Protein AF-A0A2G4DJ99-F1 (afdb_monomer_lite)

Sequence (140 aa):
MTDEMVYLRREKQLLVLLGIICLALIGGALYMQEMPGRLSLTICEALVTLSAVGGLVAAGRHVYIQTHPTESCGIDVLQPIVDGLPLASLFPLGFQVGGFCETPYPPVLGLSLAQWALVAFVLTVVLVPAGIIRNRMKAR

Radius of gyration: 21.44 Å; chains: 1; bounding box: 68×26×52 Å

Secondary structure (DSSP, 8-state):
-HHHHHHHHHHHHHHHHHHHHHHHHHHHHHHHHHS-HHHHHHHHHHHHHHHHHHHHHHHHHHHHHHH-GGGTTT--TTHHHHTTSHHHHH-HHHH-----SS--PPPBTTB-HHHHHHHHHHHHHHHHHHHHHHHHHHT-

pLDDT: mean 76.87, std 12.77, range [47.81, 95.62]

Structure (mmCIF, N/CA/C/O backbone):
data_AF-A0A2G4DJ99-F1
#
_entry.id   AF-A0A2G4DJ99-F1
#
loop_
_atom_site.group_PDB
_atom_site.id
_atom_site.type_symbol
_atom_site.label_atom_id
_atom_site.label_alt_id
_atom_site.label_comp_id
_atom_site.label_asym_id
_atom_site.label_entity_id
_atom_site.label_seq_id
_atom_site.pdbx_PDB_ins_code
_atom_site.Cartn_x
_atom_site.Cartn_y
_atom_site.Cartn_z
_atom_site.occupancy
_atom_site.B_iso_or_equiv
_atom_site.auth_seq_id
_atom_site.auth_comp_id
_atom_site.auth_asym_id
_atom_site.auth_atom_id
_atom_site.pdbx_PDB_model_num
ATOM 1 N N . MET A 1 1 ? 39.843 6.976 2.097 1.00 47.81 1 MET A N 1
ATOM 2 C CA . MET A 1 1 ? 39.494 7.727 3.332 1.00 47.81 1 MET A CA 1
ATOM 3 C C . MET A 1 1 ? 38.078 8.317 3.282 1.00 47.81 1 MET A C 1
ATOM 5 O O . MET A 1 1 ? 37.501 8.569 4.329 1.0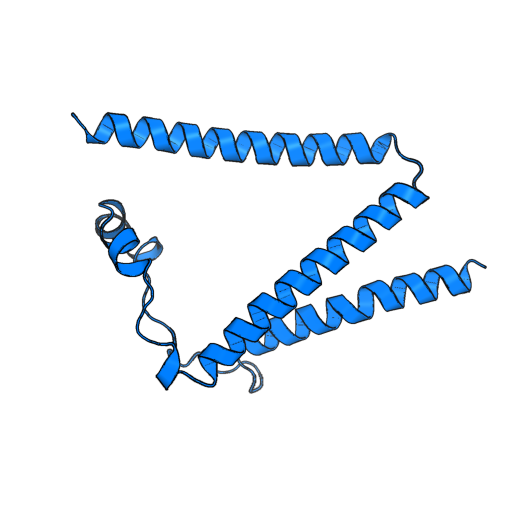0 47.81 1 MET A O 1
ATOM 9 N N . THR A 1 2 ? 37.485 8.506 2.100 1.00 57.06 2 THR A N 1
ATOM 10 C CA . THR A 1 2 ? 36.102 8.981 1.911 1.00 57.06 2 THR A CA 1
ATOM 11 C C . THR A 1 2 ? 35.036 7.898 2.133 1.00 57.06 2 THR A C 1
ATOM 13 O O . THR A 1 2 ? 33.955 8.222 2.616 1.00 57.06 2 THR A O 1
ATOM 16 N N . ASP A 1 3 ? 35.345 6.623 1.868 1.00 53.97 3 ASP A N 1
ATOM 17 C CA . ASP A 1 3 ? 34.385 5.510 1.983 1.00 53.97 3 ASP A CA 1
ATOM 18 C C . ASP A 1 3 ? 33.957 5.181 3.422 1.00 53.97 3 ASP A C 1
ATOM 20 O O . ASP A 1 3 ? 32.768 4.987 3.679 1.00 53.97 3 ASP A O 1
ATOM 24 N N . GLU A 1 4 ? 34.875 5.208 4.395 1.00 57.38 4 GLU A N 1
ATOM 25 C CA . GLU A 1 4 ? 34.536 4.899 5.798 1.00 57.38 4 GLU A CA 1
ATOM 26 C C . GLU A 1 4 ? 33.603 5.950 6.426 1.00 57.38 4 GLU A C 1
ATOM 28 O O . GLU A 1 4 ? 32.707 5.625 7.207 1.00 57.38 4 GLU A O 1
ATOM 33 N N . MET A 1 5 ? 33.748 7.217 6.023 1.00 57.16 5 MET A N 1
ATOM 34 C CA . MET A 1 5 ? 32.908 8.327 6.492 1.00 57.16 5 MET A CA 1
ATOM 35 C C . MET A 1 5 ? 31.474 8.259 5.936 1.00 57.16 5 MET A C 1
ATOM 37 O O . MET A 1 5 ? 30.528 8.696 6.599 1.00 57.16 5 MET A O 1
ATOM 41 N N . VAL A 1 6 ? 31.299 7.711 4.727 1.00 57.38 6 VAL A N 1
ATOM 42 C CA . VAL A 1 6 ? 29.985 7.508 4.092 1.00 57.38 6 VAL A CA 1
ATOM 43 C C . VAL A 1 6 ? 29.267 6.304 4.705 1.00 57.38 6 VAL A C 1
ATOM 45 O O . VAL A 1 6 ? 28.061 6.380 4.958 1.00 57.38 6 VAL A O 1
ATOM 48 N N . TYR A 1 7 ? 30.002 5.233 5.021 1.00 60.22 7 TYR A N 1
ATOM 49 C CA . TYR A 1 7 ? 29.445 4.032 5.647 1.00 60.22 7 TYR A CA 1
ATOM 50 C C . TYR A 1 7 ? 28.909 4.319 7.059 1.00 60.22 7 TYR A C 1
ATOM 52 O O . TYR A 1 7 ? 27.733 4.070 7.340 1.00 60.22 7 TYR A O 1
ATOM 60 N N . LEU A 1 8 ? 29.705 4.994 7.901 1.00 59.75 8 LEU A N 1
ATOM 61 C CA . LEU A 1 8 ? 29.284 5.390 9.252 1.00 59.75 8 LEU A CA 1
ATOM 62 C C . LEU A 1 8 ? 28.068 6.331 9.257 1.00 59.75 8 LEU A C 1
ATOM 64 O O . LEU A 1 8 ? 27.257 6.296 10.183 1.00 59.75 8 LEU A O 1
ATOM 68 N N . ARG A 1 9 ? 27.929 7.206 8.252 1.00 62.88 9 ARG A N 1
ATOM 69 C CA . ARG A 1 9 ? 26.786 8.129 8.135 1.00 62.88 9 ARG A CA 1
ATOM 70 C C . ARG A 1 9 ? 25.491 7.384 7.795 1.00 62.88 9 ARG A C 1
ATOM 72 O O . ARG A 1 9 ? 24.440 7.720 8.342 1.00 62.88 9 ARG A O 1
ATOM 79 N N . ARG A 1 10 ? 25.570 6.355 6.945 1.00 63.16 10 ARG A N 1
ATOM 80 C CA . ARG A 1 10 ? 24.426 5.530 6.529 1.00 63.16 10 ARG A CA 1
ATOM 81 C C . ARG A 1 10 ? 23.949 4.567 7.607 1.00 63.16 10 ARG A C 1
ATOM 83 O O . ARG A 1 10 ? 22.743 4.495 7.815 1.00 63.16 10 ARG A O 1
ATOM 90 N N . GLU A 1 11 ? 24.845 3.904 8.334 1.00 70.69 11 GLU A N 1
ATOM 91 C CA . GLU A 1 11 ? 24.455 3.063 9.479 1.00 70.69 11 GLU A CA 1
ATOM 92 C C . GLU A 1 11 ? 23.761 3.886 10.564 1.00 70.69 11 GLU A C 1
ATOM 94 O O . GLU A 1 11 ? 22.703 3.506 11.062 1.00 70.69 11 GLU A O 1
ATOM 99 N N . LYS A 1 12 ? 24.297 5.076 10.860 1.00 68.31 12 LYS A N 1
ATOM 100 C CA . LYS A 1 12 ? 23.667 6.009 11.799 1.00 68.31 12 LYS A CA 1
ATOM 101 C C . LYS A 1 12 ? 22.284 6.444 11.322 1.00 68.31 12 LYS A C 1
ATOM 103 O O . LYS A 1 12 ? 21.361 6.464 12.126 1.00 68.31 12 LYS A O 1
ATOM 108 N N . GLN A 1 13 ? 22.099 6.738 10.034 1.00 73.50 13 GLN A N 1
ATOM 109 C CA . GLN A 1 13 ? 20.772 7.052 9.490 1.00 73.50 13 GLN A CA 1
ATOM 110 C C . GLN A 1 13 ? 19.805 5.865 9.551 1.00 73.50 13 GLN A C 1
ATOM 112 O O . GLN A 1 13 ? 18.633 6.066 9.860 1.00 73.50 13 GLN A O 1
ATOM 117 N N . LEU A 1 14 ? 20.274 4.643 9.288 1.00 78.50 14 LEU A N 1
ATOM 118 C CA . LEU A 1 14 ? 19.439 3.444 9.345 1.00 78.50 14 LEU A CA 1
ATOM 119 C C . LEU A 1 14 ? 18.972 3.165 10.778 1.00 78.50 14 LEU A C 1
ATOM 121 O O . LEU A 1 14 ? 17.793 2.913 11.004 1.00 78.50 14 LEU A O 1
ATOM 125 N N . LEU A 1 15 ? 19.881 3.286 11.748 1.00 78.69 15 LEU A N 1
ATOM 126 C CA . LEU A 1 15 ? 19.575 3.148 13.171 1.00 78.69 15 LEU A CA 1
ATOM 127 C C . LEU A 1 15 ? 18.652 4.264 13.669 1.00 78.69 15 LEU A C 1
ATOM 129 O O . LEU A 1 15 ? 17.772 4.003 14.483 1.00 78.69 15 LEU A O 1
ATOM 133 N N . VAL A 1 16 ? 18.801 5.489 13.157 1.00 84.25 16 VAL A N 1
ATOM 134 C CA . VAL A 1 16 ? 17.895 6.604 13.471 1.00 84.25 16 VAL A CA 1
ATOM 135 C C . VAL A 1 16 ? 16.498 6.347 12.908 1.00 84.25 16 VAL A C 1
ATOM 137 O O . VAL A 1 16 ? 15.527 6.513 13.637 1.00 84.25 16 VAL A O 1
ATOM 140 N N . LEU A 1 17 ? 16.372 5.888 11.660 1.00 84.19 17 LEU A N 1
ATOM 141 C CA . LEU A 1 17 ? 15.074 5.519 11.084 1.00 84.19 17 LEU A CA 1
ATOM 142 C C . LEU A 1 17 ? 14.431 4.361 11.851 1.00 84.19 17 LEU A C 1
ATOM 144 O O . LEU A 1 17 ? 13.252 4.434 12.183 1.00 84.19 17 LEU A O 1
ATOM 148 N N . LEU A 1 18 ? 15.208 3.331 12.189 1.00 86.31 18 LEU A N 1
ATOM 149 C CA . LEU A 1 18 ? 14.733 2.197 12.977 1.00 86.31 18 LEU A CA 1
ATOM 150 C C . LEU A 1 18 ? 14.299 2.638 14.383 1.00 86.31 18 LEU A C 1
ATOM 152 O O . LEU A 1 18 ? 13.239 2.236 14.850 1.00 86.31 18 LEU A O 1
ATOM 156 N N . GLY A 1 19 ? 15.055 3.534 15.022 1.00 86.25 19 GLY A N 1
ATOM 157 C CA . GLY A 1 19 ? 14.696 4.148 16.298 1.00 86.25 19 GLY A CA 1
ATOM 158 C C . GLY A 1 19 ? 13.411 4.975 16.222 1.00 86.25 19 GLY A C 1
ATOM 159 O O . GLY A 1 19 ? 12.556 4.841 17.092 1.00 86.25 19 GLY A O 1
ATOM 160 N N . ILE A 1 20 ? 13.227 5.772 15.164 1.00 89.19 20 ILE A N 1
ATOM 161 C CA . ILE A 1 20 ? 11.999 6.551 14.929 1.00 89.19 20 ILE A CA 1
ATOM 162 C C . ILE A 1 20 ? 10.802 5.622 14.705 1.00 89.19 20 ILE A C 1
ATOM 164 O O . ILE A 1 20 ? 9.743 5.858 15.279 1.00 89.19 20 ILE A O 1
ATOM 168 N N . ILE A 1 21 ? 10.966 4.550 13.924 1.00 90.25 21 ILE A N 1
ATOM 169 C CA . ILE A 1 21 ? 9.917 3.547 13.697 1.00 90.25 21 ILE A CA 1
ATOM 170 C C . ILE A 1 21 ? 9.548 2.867 15.019 1.00 90.25 21 ILE A C 1
ATOM 172 O O . ILE A 1 21 ? 8.370 2.800 15.358 1.00 90.25 21 ILE A O 1
ATOM 176 N N . CYS A 1 22 ? 10.533 2.424 15.803 1.00 89.81 22 CYS A N 1
ATOM 177 C CA . CYS A 1 22 ? 10.293 1.819 17.112 1.00 89.81 22 CYS A CA 1
ATOM 178 C C . CYS A 1 22 ? 9.589 2.788 18.072 1.00 89.81 22 CYS A C 1
ATOM 180 O O . CYS A 1 22 ? 8.617 2.402 18.714 1.00 89.81 22 CYS A O 1
ATOM 182 N N . LEU A 1 23 ? 10.020 4.051 18.143 1.00 85.94 23 LEU A N 1
ATOM 183 C CA . LEU A 1 23 ? 9.383 5.071 18.982 1.00 85.94 23 LEU A CA 1
ATOM 184 C C . LEU A 1 23 ? 7.959 5.398 18.520 1.00 85.94 23 LEU A C 1
ATOM 186 O O . LEU A 1 23 ? 7.085 5.576 19.362 1.00 85.94 23 LEU A O 1
ATOM 190 N N . ALA A 1 24 ? 7.700 5.431 17.212 1.00 85.00 24 ALA A N 1
ATOM 191 C CA . ALA A 1 24 ? 6.361 5.635 16.668 1.00 85.00 24 ALA A CA 1
ATOM 192 C C . ALA A 1 24 ? 5.432 4.446 16.966 1.00 85.00 24 ALA A C 1
ATOM 194 O O . ALA A 1 24 ? 4.276 4.653 17.326 1.00 85.00 24 ALA A O 1
ATOM 195 N N . LEU A 1 25 ? 5.933 3.209 16.871 1.00 84.12 25 LEU A N 1
ATOM 196 C CA . LEU A 1 25 ? 5.169 2.000 17.196 1.00 84.12 25 LEU A CA 1
ATOM 197 C C . LEU A 1 25 ? 4.874 1.898 18.697 1.00 84.12 25 LEU A C 1
ATOM 199 O O . LEU A 1 25 ? 3.732 1.663 19.081 1.00 84.12 25 LEU A O 1
ATOM 203 N N . ILE A 1 26 ? 5.885 2.112 19.544 1.00 85.56 26 ILE A N 1
ATOM 204 C CA . ILE A 1 26 ? 5.742 2.067 21.005 1.00 85.56 26 ILE A CA 1
ATOM 205 C C . ILE A 1 26 ? 4.868 3.230 21.485 1.00 85.56 26 ILE A C 1
ATOM 207 O O . ILE A 1 26 ? 3.956 3.024 22.279 1.00 85.56 26 ILE A O 1
ATOM 211 N N . GLY A 1 27 ? 5.092 4.436 20.958 1.00 82.06 27 GLY A N 1
ATOM 212 C CA . GLY A 1 27 ? 4.271 5.609 21.242 1.00 82.06 27 GLY A CA 1
ATOM 213 C C . GLY A 1 27 ? 2.822 5.420 20.798 1.00 82.06 27 GLY A C 1
ATOM 214 O O . GLY A 1 27 ? 1.918 5.732 21.561 1.00 82.06 27 GLY A O 1
ATOM 215 N N . GLY A 1 28 ? 2.585 4.845 19.616 1.00 78.31 28 GLY A N 1
ATOM 216 C CA . GLY A 1 28 ? 1.242 4.515 19.136 1.00 78.31 28 GLY A CA 1
ATOM 217 C C . GLY A 1 28 ? 0.540 3.452 19.986 1.00 78.31 28 GLY A C 1
ATOM 218 O O . GLY A 1 28 ? -0.650 3.587 20.263 1.00 78.31 28 GLY A O 1
ATOM 219 N N . ALA A 1 29 ? 1.270 2.429 20.441 1.00 77.69 29 ALA A N 1
ATOM 220 C CA . ALA A 1 29 ? 0.736 1.384 21.312 1.00 77.69 29 ALA A CA 1
ATOM 221 C C . ALA A 1 29 ? 0.364 1.920 22.700 1.00 77.69 29 ALA A C 1
ATOM 223 O O . ALA A 1 29 ? -0.726 1.620 23.180 1.00 77.69 29 ALA A O 1
ATOM 224 N N . LEU A 1 30 ? 1.231 2.743 23.305 1.00 76.50 30 LEU A N 1
ATOM 225 C CA . LEU A 1 30 ? 0.952 3.409 24.578 1.00 76.50 30 LEU A CA 1
ATOM 226 C C . LEU A 1 30 ? -0.244 4.350 24.422 1.00 76.50 30 LEU A C 1
ATOM 228 O O . LEU A 1 30 ? -1.248 4.159 25.085 1.00 76.50 30 LEU A O 1
ATOM 232 N N . TYR A 1 31 ? -0.230 5.242 23.429 1.00 70.44 31 TYR A N 1
ATOM 233 C CA . TYR A 1 31 ? -1.310 6.210 23.202 1.00 70.44 31 TYR A CA 1
ATOM 234 C C . TYR A 1 31 ? -2.691 5.566 22.970 1.00 70.44 31 TYR A C 1
ATOM 236 O O . TYR A 1 31 ? -3.726 6.164 23.275 1.00 70.44 31 TYR A O 1
ATOM 244 N N . MET A 1 32 ? -2.735 4.335 22.444 1.00 65.19 32 MET A N 1
ATOM 245 C CA . MET A 1 32 ? -3.974 3.558 22.333 1.00 65.19 32 MET A CA 1
ATOM 246 C C . MET A 1 32 ? -4.516 3.045 23.672 1.00 65.19 32 MET A C 1
ATOM 248 O O . MET A 1 32 ? -5.714 2.770 23.741 1.00 65.19 32 MET A O 1
ATOM 252 N N . GLN A 1 33 ? -3.683 2.905 24.706 1.00 68.12 33 GLN A N 1
ATOM 253 C CA . GLN A 1 33 ? -4.079 2.428 26.033 1.00 68.12 33 GLN A CA 1
ATOM 254 C C . GLN A 1 33 ? -4.787 3.512 26.857 1.00 68.12 33 GLN A C 1
ATOM 256 O O . GLN A 1 33 ? -5.710 3.186 27.602 1.00 68.12 33 GLN A O 1
ATOM 261 N N . GLU A 1 34 ? -4.427 4.790 26.700 1.00 68.88 34 GLU A N 1
ATOM 262 C CA . GLU A 1 34 ? -5.056 5.878 27.466 1.00 68.88 34 GLU A CA 1
ATOM 263 C C . GLU A 1 34 ? -6.351 6.427 26.841 1.00 68.88 34 GLU A C 1
ATOM 265 O O . GLU A 1 34 ? -7.151 7.071 27.526 1.00 68.88 34 GLU A O 1
ATOM 270 N N . MET A 1 35 ? -6.592 6.193 25.549 1.00 62.41 35 MET A N 1
ATOM 271 C CA . MET A 1 35 ? -7.753 6.751 24.851 1.00 62.41 35 MET A CA 1
ATOM 272 C C . MET A 1 35 ? -9.029 5.914 25.053 1.00 62.41 35 MET A C 1
ATOM 274 O O . MET A 1 35 ? -8.986 4.683 25.053 1.00 62.41 35 MET A O 1
ATOM 278 N N . PRO A 1 36 ? -10.219 6.546 25.132 1.00 71.44 36 PRO A N 1
ATOM 279 C CA . PRO A 1 36 ? -11.479 5.817 25.198 1.00 71.44 36 PRO A CA 1
ATOM 280 C C . PRO A 1 36 ? -11.642 4.954 23.941 1.00 71.44 36 PRO A C 1
ATOM 282 O O . PRO A 1 36 ? -11.547 5.456 22.818 1.00 71.44 36 PRO A O 1
ATOM 285 N N . GLY A 1 37 ? -11.928 3.658 24.117 1.00 68.75 37 GLY A N 1
ATOM 286 C CA . GLY A 1 37 ? -11.870 2.653 23.043 1.00 68.75 37 GLY A CA 1
ATOM 287 C C . GLY A 1 37 ? -12.654 2.994 21.766 1.00 68.75 37 GLY A C 1
ATOM 288 O O . GLY A 1 37 ? -12.281 2.558 20.684 1.00 68.75 37 GLY A O 1
ATOM 289 N N . ARG A 1 38 ? -13.692 3.841 21.841 1.00 71.00 38 ARG A N 1
ATOM 290 C CA . ARG A 1 38 ? -14.442 4.313 20.659 1.00 71.00 38 ARG A CA 1
ATOM 291 C C . ARG A 1 38 ? -13.659 5.298 19.778 1.00 71.00 38 ARG A C 1
ATOM 293 O O . ARG A 1 38 ? -13.832 5.280 18.558 1.00 71.00 38 ARG A O 1
ATOM 300 N N . LEU A 1 39 ? -12.823 6.153 20.370 1.00 75.75 39 LEU A N 1
ATOM 301 C CA . LEU A 1 39 ? -12.008 7.119 19.626 1.00 75.75 39 LEU A CA 1
ATOM 302 C C . LEU A 1 39 ? -10.819 6.420 18.961 1.00 75.75 39 LEU A C 1
ATOM 304 O O . LEU A 1 39 ? -10.602 6.615 17.769 1.00 75.75 39 LEU A O 1
ATOM 308 N N . SER A 1 40 ? -10.129 5.549 19.706 1.00 76.75 40 SER A N 1
ATOM 309 C CA . SER A 1 40 ? -9.011 4.743 19.196 1.00 76.75 40 SER A CA 1
ATOM 310 C C . SER A 1 40 ? -9.420 3.932 17.960 1.00 76.75 40 SER A C 1
ATOM 312 O O . SER A 1 40 ? -8.792 4.038 16.908 1.00 76.75 40 SER A O 1
ATOM 314 N N . LEU A 1 41 ? -10.568 3.245 18.026 1.00 79.50 41 LEU A N 1
ATOM 315 C CA . LEU A 1 41 ? -11.118 2.513 16.881 1.00 79.50 41 LEU A CA 1
ATOM 316 C C . LEU A 1 41 ? -11.403 3.426 15.682 1.00 79.50 41 LEU A C 1
ATOM 318 O O . LEU A 1 41 ? -11.021 3.094 14.568 1.00 79.50 41 LEU A O 1
ATOM 322 N N . THR A 1 42 ? -12.002 4.601 15.895 1.00 81.31 42 THR A N 1
ATOM 323 C CA . THR A 1 42 ? -12.321 5.528 14.793 1.00 81.31 42 THR A CA 1
ATOM 324 C C . THR A 1 42 ? -11.055 6.059 14.101 1.00 81.31 42 THR A C 1
ATOM 326 O O . THR A 1 42 ? -11.045 6.238 12.885 1.00 81.31 42 THR A O 1
ATOM 329 N N . ILE A 1 43 ? -9.971 6.278 14.853 1.00 84.56 43 ILE A N 1
ATOM 330 C CA . ILE A 1 43 ? -8.679 6.706 14.296 1.00 84.56 43 ILE A CA 1
ATOM 331 C C . ILE A 1 43 ? -8.045 5.576 13.476 1.00 84.56 43 ILE A C 1
ATOM 333 O O . ILE A 1 43 ? -7.607 5.824 12.355 1.00 84.56 43 ILE A O 1
ATOM 337 N N . CYS A 1 44 ? -8.043 4.338 13.981 1.00 84.12 44 CYS A N 1
ATOM 338 C CA . CYS A 1 44 ? -7.565 3.173 13.228 1.00 84.12 44 CYS A CA 1
ATOM 339 C C . CYS A 1 44 ? -8.336 2.982 11.920 1.00 84.12 44 CYS A C 1
ATOM 341 O O . CYS A 1 44 ? -7.734 2.772 10.869 1.00 84.12 44 CYS A O 1
ATOM 343 N N . GLU A 1 45 ? -9.666 3.081 11.987 1.00 86.06 45 GLU A N 1
ATOM 344 C CA . GLU A 1 45 ? -10.563 2.990 10.834 1.00 86.06 45 GLU A CA 1
ATOM 345 C C . GLU A 1 45 ? -10.197 4.040 9.769 1.00 86.06 45 GLU A C 1
ATOM 347 O O . GLU A 1 45 ? -10.037 3.713 8.588 1.00 86.06 45 GLU A O 1
ATOM 352 N N . ALA A 1 46 ? -9.999 5.294 10.184 1.00 87.06 46 ALA A N 1
ATOM 353 C CA . ALA A 1 46 ? -9.581 6.375 9.295 1.00 87.06 46 ALA A CA 1
ATOM 354 C C . ALA A 1 46 ? -8.180 6.139 8.703 1.00 87.06 46 ALA A C 1
ATOM 356 O O . ALA A 1 46 ? -7.964 6.345 7.512 1.00 87.06 46 ALA A O 1
ATOM 357 N N . LEU A 1 47 ? -7.224 5.665 9.504 1.00 89.44 47 LEU A N 1
ATOM 358 C CA . LEU A 1 47 ? -5.851 5.446 9.050 1.00 89.44 47 LEU A CA 1
ATOM 359 C C . LEU A 1 47 ? -5.763 4.311 8.019 1.00 89.44 47 LEU A C 1
ATOM 361 O O . LEU A 1 47 ? -5.094 4.454 6.995 1.00 89.44 47 LEU A O 1
ATOM 365 N N . VAL A 1 48 ? -6.478 3.207 8.260 1.00 90.75 48 VAL A N 1
ATOM 366 C CA . VAL A 1 48 ? -6.556 2.066 7.335 1.00 90.75 48 VAL A CA 1
ATOM 367 C C . VAL A 1 48 ? -7.205 2.483 6.021 1.00 90.75 48 VAL A C 1
ATOM 369 O O . VAL A 1 48 ? -6.691 2.158 4.954 1.00 90.75 48 VAL A O 1
ATOM 372 N N . THR A 1 49 ? -8.309 3.227 6.077 1.00 89.75 49 THR A N 1
ATOM 373 C CA . THR A 1 49 ? -8.998 3.687 4.863 1.00 89.75 49 THR A CA 1
ATOM 374 C C . THR A 1 49 ? -8.148 4.672 4.061 1.00 89.75 49 THR A C 1
ATOM 376 O O . THR A 1 49 ? -8.028 4.509 2.849 1.00 89.75 49 THR A O 1
ATOM 379 N N . LEU A 1 50 ? -7.474 5.625 4.714 1.00 93.00 50 LEU A N 1
ATOM 380 C CA . LEU A 1 50 ? -6.539 6.544 4.054 1.00 93.00 50 LEU A CA 1
ATOM 381 C C . LEU A 1 50 ? -5.345 5.811 3.424 1.00 93.00 50 LEU A C 1
ATOM 383 O O . LEU A 1 50 ? -4.993 6.078 2.274 1.00 93.00 50 LEU A O 1
ATOM 387 N N . SER A 1 51 ? -4.753 4.853 4.142 1.00 92.88 51 SER A N 1
ATOM 388 C CA . SER A 1 51 ? -3.675 4.003 3.624 1.00 92.88 51 SER A CA 1
ATOM 389 C C . SER A 1 51 ? -4.128 3.197 2.402 1.00 92.88 51 SER A C 1
ATOM 391 O O . SER A 1 51 ? -3.421 3.162 1.393 1.00 92.88 51 SER A O 1
ATOM 393 N N . ALA A 1 52 ? -5.326 2.610 2.454 1.00 93.00 52 ALA A N 1
ATOM 394 C CA . ALA A 1 52 ? -5.885 1.836 1.353 1.00 93.00 52 ALA A CA 1
ATOM 395 C C . ALA A 1 52 ? -6.161 2.699 0.110 1.00 93.00 52 ALA A C 1
ATOM 397 O O . ALA A 1 52 ? -5.917 2.246 -1.006 1.00 93.00 52 ALA A O 1
ATOM 398 N N . VAL A 1 53 ? -6.596 3.953 0.285 1.00 94.81 53 VAL A N 1
ATOM 399 C CA . VAL A 1 53 ? -6.732 4.918 -0.821 1.00 94.81 53 VAL A CA 1
ATOM 400 C C . VAL A 1 53 ? -5.369 5.220 -1.451 1.00 94.81 53 VAL A C 1
ATOM 402 O O . VAL A 1 53 ? -5.250 5.210 -2.675 1.00 94.81 53 VAL A O 1
ATOM 405 N N . GLY A 1 54 ? -4.324 5.418 -0.641 1.00 93.31 54 GLY A N 1
ATOM 406 C CA . GLY A 1 54 ? -2.957 5.572 -1.147 1.00 93.31 54 GLY A CA 1
ATOM 407 C C . GLY A 1 54 ? -2.489 4.354 -1.955 1.00 93.31 54 GLY A C 1
ATOM 408 O O . GLY A 1 54 ? -1.970 4.503 -3.062 1.00 93.31 54 GLY A O 1
ATOM 409 N N . GLY A 1 55 ? -2.744 3.146 -1.443 1.00 91.38 55 GLY A N 1
ATOM 410 C CA . GLY A 1 55 ? -2.455 1.888 -2.136 1.00 91.38 55 GLY A CA 1
ATOM 411 C C . GLY A 1 55 ? -3.233 1.719 -3.444 1.00 91.38 55 GLY A C 1
ATOM 412 O O . GLY A 1 55 ? -2.664 1.275 -4.438 1.00 91.38 55 GLY A O 1
ATOM 413 N N . LEU A 1 56 ? -4.497 2.151 -3.488 1.00 95.00 56 LEU A N 1
ATOM 414 C CA . LEU A 1 56 ? -5.325 2.142 -4.696 1.00 95.00 56 LEU A CA 1
ATOM 415 C C . LEU A 1 56 ? -4.735 3.033 -5.797 1.00 95.00 56 LEU A C 1
ATOM 417 O O . LEU A 1 56 ? -4.647 2.608 -6.947 1.00 95.00 56 LEU A O 1
ATOM 421 N N . VAL A 1 57 ? -4.302 4.248 -5.446 1.00 94.19 57 VAL A N 1
ATOM 422 C CA . VAL A 1 57 ? -3.670 5.179 -6.395 1.00 94.19 57 VAL A CA 1
ATOM 423 C C . VAL A 1 57 ? -2.347 4.607 -6.912 1.00 94.19 57 VAL A C 1
ATOM 425 O O . VAL A 1 57 ? -2.115 4.596 -8.122 1.00 94.19 57 VAL A O 1
ATOM 428 N N . ALA A 1 58 ? -1.504 4.083 -6.016 1.00 89.81 58 ALA A N 1
ATOM 429 C CA . ALA A 1 58 ? -0.225 3.478 -6.380 1.00 89.81 58 ALA A CA 1
ATOM 430 C C . ALA A 1 58 ? -0.404 2.253 -7.296 1.00 89.81 58 ALA A C 1
ATOM 432 O O . ALA A 1 58 ? 0.214 2.180 -8.358 1.00 89.81 58 ALA A O 1
ATOM 433 N N . ALA A 1 59 ? -1.297 1.327 -6.934 1.00 91.06 59 ALA A N 1
ATOM 434 C CA . ALA A 1 59 ? -1.605 0.146 -7.737 1.00 91.06 59 ALA A CA 1
ATOM 435 C C . ALA A 1 59 ? -2.253 0.516 -9.080 1.00 91.06 59 ALA A C 1
ATOM 437 O O . ALA A 1 59 ? -1.914 -0.073 -10.104 1.00 91.06 59 ALA A O 1
ATOM 438 N N . GLY A 1 60 ? -3.131 1.524 -9.107 1.00 91.00 60 GLY A N 1
ATOM 439 C CA . GLY A 1 60 ? -3.746 2.025 -10.337 1.00 91.00 60 GLY A CA 1
ATOM 440 C C . GLY A 1 60 ? -2.708 2.578 -11.309 1.00 91.00 60 GLY A C 1
ATOM 441 O O . GLY A 1 60 ? -2.709 2.221 -12.487 1.00 91.00 60 GLY A O 1
ATOM 442 N N . ARG A 1 61 ? -1.755 3.375 -10.806 1.00 86.25 61 ARG A N 1
ATOM 443 C CA . ARG A 1 61 ? -0.621 3.848 -11.609 1.00 86.25 61 ARG A CA 1
ATOM 444 C C . ARG A 1 61 ? 0.243 2.686 -12.105 1.00 86.25 61 ARG A C 1
ATOM 446 O O . ARG A 1 61 ? 0.660 2.702 -13.259 1.00 86.25 61 ARG A O 1
ATOM 453 N N . HIS A 1 62 ? 0.469 1.677 -11.268 1.00 84.69 62 HIS A N 1
ATOM 454 C CA . HIS A 1 62 ? 1.253 0.496 -11.625 1.00 84.69 62 HIS A CA 1
ATOM 455 C C . HIS A 1 62 ? 0.594 -0.327 -12.747 1.00 84.69 62 HIS A C 1
ATOM 457 O O . HIS A 1 62 ? 1.263 -0.720 -13.699 1.00 84.69 62 HIS A O 1
ATOM 463 N N . VAL A 1 63 ? -0.726 -0.537 -12.683 1.00 88.12 63 VAL A N 1
ATOM 464 C CA . VAL A 1 63 ? -1.493 -1.199 -13.754 1.00 88.12 63 VAL A CA 1
ATOM 465 C C . VAL A 1 63 ? -1.487 -0.356 -15.031 1.00 88.12 63 VAL A C 1
ATOM 467 O O . VAL A 1 63 ? -1.269 -0.903 -16.107 1.00 88.12 63 VAL A O 1
ATOM 470 N N . TYR A 1 64 ? -1.655 0.967 -14.921 1.00 86.31 64 TYR A N 1
ATOM 471 C CA . TYR A 1 64 ? -1.628 1.873 -16.073 1.00 86.31 64 TYR A CA 1
ATOM 472 C C . TYR A 1 64 ? -0.321 1.761 -16.870 1.00 86.31 64 TYR A C 1
ATOM 474 O O . TYR A 1 64 ? -0.370 1.660 -18.097 1.00 86.31 64 TYR A O 1
ATOM 482 N N . ILE A 1 65 ? 0.822 1.722 -16.174 1.00 80.94 65 ILE A N 1
ATOM 483 C CA . ILE A 1 65 ? 2.150 1.576 -16.789 1.00 80.94 65 ILE A CA 1
ATOM 484 C C . ILE A 1 65 ? 2.291 0.208 -17.473 1.00 80.94 65 ILE A C 1
ATOM 486 O O . ILE A 1 65 ? 2.786 0.150 -18.592 1.00 80.94 65 ILE A O 1
ATOM 49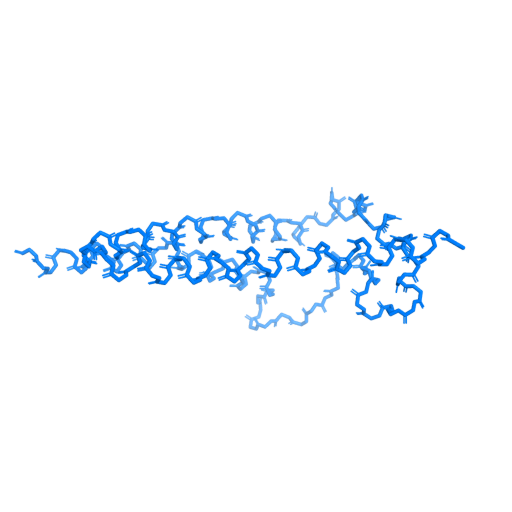0 N N . GLN A 1 66 ? 1.785 -0.874 -16.866 1.00 78.94 66 GLN A N 1
ATOM 491 C CA . GLN A 1 66 ? 1.800 -2.208 -17.490 1.00 78.94 66 GLN A CA 1
ATOM 492 C C . GLN A 1 66 ? 0.949 -2.287 -18.763 1.00 78.94 66 GLN A C 1
ATOM 494 O O . GLN A 1 66 ? 1.274 -3.037 -19.675 1.00 78.94 66 GLN A O 1
ATOM 499 N N . THR A 1 67 ? -0.151 -1.532 -18.831 1.00 79.00 67 THR A N 1
ATOM 500 C CA . THR A 1 67 ? -1.032 -1.515 -20.011 1.00 79.00 67 THR A CA 1
ATOM 501 C C . THR A 1 67 ? -0.581 -0.548 -21.108 1.00 79.00 67 THR A C 1
ATOM 503 O O . THR A 1 67 ? -1.011 -0.701 -22.247 1.00 79.00 67 THR A O 1
ATOM 506 N N . HIS A 1 68 ? 0.277 0.428 -20.784 1.00 81.00 68 HIS A N 1
ATOM 507 C CA . HIS A 1 68 ? 0.802 1.434 -21.720 1.00 81.00 68 HIS A CA 1
ATOM 508 C C . HIS A 1 68 ? 2.341 1.509 -21.651 1.00 81.00 68 HIS A C 1
ATOM 510 O O . HIS A 1 68 ? 2.896 2.538 -21.245 1.00 81.00 68 HIS A O 1
ATOM 516 N N . PRO A 1 69 ? 3.053 0.432 -22.035 1.00 72.81 69 PRO A N 1
ATOM 517 C CA . PRO A 1 69 ? 4.508 0.356 -21.898 1.00 72.81 69 PRO A CA 1
ATOM 518 C C . PRO A 1 69 ? 5.252 1.362 -22.790 1.00 72.81 69 PRO A C 1
ATOM 520 O O . PRO A 1 69 ? 6.311 1.851 -22.401 1.00 72.81 69 PRO A O 1
ATOM 523 N N . THR A 1 70 ? 4.680 1.742 -23.939 1.00 64.06 70 THR A N 1
ATOM 524 C CA . THR A 1 70 ? 5.316 2.616 -24.943 1.00 64.06 70 THR A CA 1
ATOM 525 C C . THR A 1 70 ? 5.578 4.048 -24.469 1.00 64.06 70 THR A C 1
ATOM 527 O O . THR A 1 70 ? 6.437 4.715 -25.034 1.00 64.06 70 THR A O 1
ATOM 530 N N . GLU A 1 71 ? 4.887 4.512 -23.421 1.00 61.69 71 GLU A N 1
ATOM 531 C CA . GLU A 1 71 ? 4.969 5.899 -22.925 1.00 61.69 71 GLU A CA 1
ATOM 532 C C . GLU A 1 71 ? 5.720 6.037 -21.588 1.00 61.69 71 GLU A C 1
ATOM 534 O O . GLU A 1 71 ? 5.988 7.146 -21.131 1.00 61.69 71 GLU A O 1
ATOM 539 N N . SER A 1 72 ? 5.995 4.934 -20.884 1.00 60.03 72 SER A N 1
ATOM 540 C CA . SER A 1 72 ? 6.544 4.972 -19.513 1.00 60.03 72 SER A CA 1
ATOM 541 C C . SER A 1 72 ? 7.732 4.045 -19.274 1.00 60.03 72 SER A C 1
ATOM 543 O O . SER A 1 72 ? 8.454 4.247 -18.300 1.00 60.03 72 SER A O 1
ATOM 545 N N . CYS A 1 73 ? 7.987 3.075 -20.154 1.00 67.44 73 CYS A N 1
ATOM 546 C CA . CYS A 1 73 ? 9.191 2.260 -20.077 1.00 67.44 73 CYS A CA 1
ATOM 547 C C . CYS A 1 73 ? 10.364 3.018 -20.715 1.00 67.44 73 CYS A C 1
ATOM 549 O O . CYS A 1 73 ? 10.473 3.078 -21.937 1.00 67.44 73 CYS A O 1
ATOM 551 N N . GLY A 1 74 ? 11.247 3.603 -19.899 1.00 57.47 74 GLY A N 1
ATOM 552 C CA . GLY A 1 74 ? 12.504 4.162 -20.416 1.00 57.47 74 GLY A CA 1
ATOM 553 C C . GLY A 1 74 ? 13.146 5.297 -19.624 1.00 57.47 74 GLY A C 1
ATOM 554 O O . GLY A 1 74 ? 14.261 5.687 -19.957 1.00 57.47 74 GLY A O 1
ATOM 555 N N . ILE A 1 75 ? 12.489 5.846 -18.597 1.00 57.66 75 ILE A N 1
ATOM 556 C CA . ILE A 1 75 ? 13.046 6.944 -17.788 1.00 57.66 75 ILE A CA 1
ATOM 557 C C . ILE A 1 75 ? 12.811 6.647 -16.301 1.00 57.66 75 ILE A C 1
ATOM 559 O O . ILE A 1 75 ? 12.107 7.365 -15.594 1.00 57.66 75 ILE A O 1
ATOM 563 N N . ASP A 1 76 ? 13.426 5.580 -15.794 1.00 65.81 76 ASP A N 1
ATOM 564 C CA . ASP A 1 76 ? 13.660 5.479 -14.355 1.00 65.81 76 ASP A CA 1
ATOM 565 C C . ASP A 1 76 ? 14.841 6.393 -14.023 1.00 65.81 76 ASP A C 1
ATOM 567 O O . ASP A 1 76 ? 15.999 5.984 -14.001 1.00 65.81 76 ASP A O 1
ATOM 571 N N . VAL A 1 77 ? 14.550 7.670 -13.752 1.00 60.78 77 VAL A N 1
ATOM 572 C CA . VAL A 1 77 ? 15.550 8.687 -13.351 1.00 60.78 77 VAL A CA 1
ATOM 573 C C . VAL A 1 77 ? 16.398 8.267 -12.141 1.00 60.78 77 VAL A C 1
ATOM 575 O O . VAL A 1 77 ? 17.440 8.861 -11.874 1.00 60.78 77 VAL A O 1
ATOM 578 N N . LEU A 1 78 ? 15.954 7.241 -11.409 1.00 59.06 78 LEU A N 1
ATOM 579 C CA . LEU A 1 78 ? 16.648 6.655 -10.270 1.00 59.06 78 LEU A CA 1
ATOM 580 C C . LEU A 1 78 ? 17.619 5.524 -10.637 1.00 59.06 78 LEU A C 1
ATOM 582 O O . LEU A 1 78 ? 18.560 5.325 -9.877 1.00 59.06 78 LEU A O 1
ATOM 586 N N . GLN A 1 79 ? 17.450 4.817 -11.762 1.00 62.16 79 GLN A N 1
ATOM 587 C CA . GLN A 1 79 ? 18.364 3.735 -12.174 1.00 62.16 79 GLN A CA 1
ATOM 588 C C . GLN A 1 79 ? 19.819 4.220 -12.295 1.00 62.16 79 GLN A C 1
ATOM 590 O O . GLN A 1 79 ? 20.675 3.652 -11.623 1.00 62.16 79 GLN A O 1
ATOM 595 N N . PRO A 1 80 ? 20.133 5.337 -12.988 1.00 68.25 80 PRO A N 1
ATOM 596 C CA . PRO A 1 80 ? 21.515 5.814 -13.103 1.00 68.25 80 PRO A CA 1
ATOM 597 C C . PRO A 1 80 ? 22.148 6.179 -11.755 1.00 68.25 80 PRO A C 1
ATOM 599 O O . PRO A 1 80 ? 23.361 6.089 -11.580 1.00 68.25 80 PRO A O 1
ATOM 602 N N . ILE A 1 81 ? 21.322 6.613 -10.799 1.00 68.44 81 ILE A N 1
ATOM 603 C CA . ILE A 1 81 ? 21.765 7.009 -9.463 1.00 68.44 81 ILE A CA 1
ATOM 604 C C . ILE A 1 81 ? 21.989 5.767 -8.596 1.00 68.44 81 ILE A C 1
ATOM 606 O O . ILE A 1 81 ? 22.989 5.708 -7.891 1.00 68.44 81 ILE A O 1
ATOM 610 N N . VAL A 1 82 ? 21.089 4.780 -8.646 1.00 61.94 82 VAL A N 1
ATOM 611 C CA . VAL A 1 82 ? 21.141 3.558 -7.823 1.00 61.94 82 VAL A CA 1
ATOM 612 C C . VAL A 1 82 ? 22.175 2.563 -8.353 1.00 61.94 82 VAL A C 1
ATOM 614 O O . VAL A 1 82 ? 22.946 2.022 -7.560 1.00 61.94 82 VAL A O 1
ATOM 617 N N . ASP A 1 83 ? 22.270 2.401 -9.672 1.00 68.62 83 ASP A N 1
ATOM 618 C CA . ASP A 1 83 ? 23.271 1.552 -10.328 1.00 68.62 83 ASP A CA 1
ATOM 619 C C . ASP A 1 83 ? 24.685 2.161 -10.242 1.00 68.62 83 ASP A C 1
ATOM 621 O O . ASP A 1 83 ? 25.684 1.450 -10.343 1.00 68.62 83 ASP A O 1
ATOM 625 N N . GLY A 1 84 ? 24.784 3.477 -10.003 1.00 69.00 84 GLY A N 1
ATOM 626 C CA . GLY A 1 84 ? 26.044 4.186 -9.764 1.00 69.00 84 GLY A CA 1
ATOM 627 C C . GLY A 1 84 ? 26.615 4.020 -8.349 1.00 69.00 84 GLY A C 1
ATOM 628 O O . GLY A 1 84 ? 27.741 4.450 -8.091 1.00 69.00 84 GLY A O 1
ATOM 629 N N . LEU A 1 85 ? 25.877 3.412 -7.410 1.00 72.25 85 LEU A N 1
ATOM 630 C CA . LEU A 1 85 ? 26.402 3.141 -6.072 1.00 72.25 85 LEU A CA 1
ATOM 631 C C . LEU A 1 85 ? 27.330 1.910 -6.095 1.00 72.25 85 LEU A C 1
ATOM 633 O O . LEU A 1 85 ? 26.948 0.866 -6.620 1.00 72.25 85 LEU A O 1
ATOM 637 N N . PRO A 1 86 ? 28.492 1.943 -5.411 1.00 63.34 86 PRO A N 1
ATOM 638 C CA . PRO A 1 86 ? 29.429 0.812 -5.364 1.00 63.34 86 PRO A CA 1
ATOM 639 C C . PRO A 1 86 ? 28.821 -0.478 -4.775 1.00 63.34 86 PRO A C 1
ATOM 641 O O . PRO A 1 86 ? 29.313 -1.570 -5.053 1.00 63.34 86 PRO A O 1
ATOM 644 N N . LEU A 1 87 ? 27.707 -0.387 -4.035 1.00 62.31 87 LEU A N 1
ATOM 645 C CA . LEU A 1 87 ? 26.931 -1.548 -3.572 1.00 62.31 87 LEU A CA 1
ATOM 646 C C . LEU A 1 87 ? 26.269 -2.358 -4.701 1.00 62.31 87 LEU A C 1
ATOM 648 O O . LEU A 1 87 ? 26.099 -3.564 -4.530 1.00 62.31 87 LEU A O 1
ATOM 652 N N . ALA A 1 88 ? 25.932 -1.744 -5.840 1.00 59.72 88 ALA A N 1
ATOM 653 C CA . ALA A 1 88 ? 25.342 -2.449 -6.982 1.00 59.72 88 ALA A CA 1
ATOM 654 C C . ALA A 1 88 ? 26.317 -3.476 -7.585 1.00 59.72 88 ALA A C 1
ATOM 656 O O . ALA A 1 88 ? 25.900 -4.531 -8.055 1.00 59.72 88 ALA A O 1
ATOM 657 N N . SER A 1 89 ? 27.626 -3.211 -7.483 1.00 67.94 89 SER A N 1
ATOM 658 C CA . SER A 1 89 ? 28.673 -4.133 -7.937 1.00 67.94 89 SER A CA 1
ATOM 659 C C . SER A 1 89 ? 28.937 -5.301 -6.974 1.00 67.94 89 SER A C 1
ATOM 661 O O . SER A 1 89 ? 29.327 -6.378 -7.416 1.00 67.94 89 SER A O 1
ATOM 663 N N . LEU A 1 90 ? 28.701 -5.111 -5.668 1.00 76.81 90 LEU A N 1
ATOM 664 C CA . LEU A 1 90 ? 28.932 -6.130 -4.633 1.00 76.81 90 LEU A CA 1
ATOM 665 C C . LEU A 1 90 ? 27.713 -7.030 -4.379 1.00 76.81 90 LEU A C 1
ATOM 667 O O . LEU A 1 90 ? 27.885 -8.190 -4.011 1.00 76.81 90 LEU A O 1
ATOM 671 N N . PHE A 1 91 ? 26.491 -6.515 -4.551 1.00 72.62 91 PHE A N 1
ATOM 672 C CA . PHE A 1 91 ? 25.254 -7.274 -4.341 1.00 72.62 91 PHE A CA 1
ATOM 673 C C . PHE A 1 91 ? 24.217 -6.993 -5.447 1.00 72.62 91 PHE A C 1
ATOM 675 O O . PHE A 1 91 ? 23.188 -6.351 -5.205 1.00 72.62 91 PHE A O 1
ATOM 682 N N . PRO A 1 92 ? 24.461 -7.486 -6.676 1.00 63.62 92 PRO A N 1
ATOM 683 C CA . PRO A 1 92 ? 23.635 -7.166 -7.843 1.00 63.62 92 PRO A CA 1
ATOM 684 C C . PRO A 1 92 ? 22.197 -7.689 -7.718 1.00 63.62 92 PRO A C 1
ATOM 686 O O . PRO A 1 92 ? 21.265 -7.031 -8.164 1.00 63.62 92 PRO A O 1
ATOM 689 N N . LEU A 1 93 ? 21.987 -8.812 -7.019 1.00 66.75 93 LEU A N 1
ATOM 690 C CA . LEU A 1 93 ? 20.663 -9.411 -6.787 1.00 66.75 93 LEU A CA 1
ATOM 691 C C . LEU A 1 93 ? 19.677 -8.506 -6.027 1.00 66.75 93 LEU A C 1
ATOM 693 O O . LEU A 1 93 ? 18.474 -8.725 -6.125 1.00 66.75 93 LEU A O 1
ATOM 697 N N . GLY A 1 94 ? 20.165 -7.530 -5.255 1.00 67.38 94 GLY A N 1
ATOM 698 C CA . GLY A 1 94 ? 19.315 -6.625 -4.471 1.00 67.38 94 GLY A CA 1
ATOM 699 C C . GLY A 1 94 ? 19.287 -5.177 -4.958 1.00 67.38 94 GLY A C 1
ATOM 700 O O . GLY A 1 94 ? 18.356 -4.456 -4.612 1.00 67.38 94 GLY A O 1
ATOM 701 N N . PHE A 1 95 ? 20.293 -4.742 -5.723 1.00 55.84 95 PHE A N 1
ATOM 702 C CA . PHE A 1 95 ? 20.479 -3.329 -6.086 1.00 55.84 95 PHE A CA 1
ATOM 703 C C . PHE A 1 95 ? 20.447 -3.051 -7.586 1.00 55.84 95 PHE A C 1
ATOM 705 O O . PHE A 1 95 ? 20.310 -1.889 -7.957 1.00 55.84 95 PHE A O 1
ATOM 712 N N . GLN A 1 96 ? 20.535 -4.079 -8.433 1.00 59.84 96 GLN A N 1
ATOM 713 C CA . GLN A 1 96 ? 20.388 -3.907 -9.870 1.00 59.84 96 GLN A CA 1
ATOM 714 C C . GLN A 1 96 ? 18.903 -3.961 -10.223 1.00 59.84 96 GLN A C 1
ATOM 716 O O . GLN A 1 96 ? 18.260 -5.013 -10.163 1.00 59.84 96 GLN A O 1
ATOM 721 N N . VAL A 1 97 ? 18.339 -2.808 -10.567 1.00 57.47 97 VAL A N 1
ATOM 722 C CA . VAL A 1 97 ? 16.926 -2.713 -10.931 1.00 57.47 97 VAL A CA 1
ATOM 723 C C . VAL A 1 97 ? 16.829 -2.978 -12.428 1.00 57.47 97 VAL A C 1
ATOM 725 O O . VAL A 1 97 ? 17.177 -2.130 -13.242 1.00 57.47 97 VAL A O 1
ATOM 728 N N . GLY A 1 98 ? 16.405 -4.181 -12.814 1.00 59.16 98 GLY A N 1
ATOM 729 C CA . GLY A 1 98 ? 16.020 -4.444 -14.197 1.00 59.16 98 GLY A CA 1
ATOM 730 C C . GLY A 1 98 ? 14.773 -3.630 -14.529 1.00 59.16 98 GLY A C 1
ATOM 731 O O . GLY A 1 98 ? 13.832 -3.607 -13.738 1.00 59.16 98 GLY A O 1
ATOM 732 N N . GLY A 1 99 ? 14.760 -2.954 -15.679 1.00 57.22 99 GLY A N 1
ATOM 733 C CA . GLY A 1 99 ? 13.575 -2.279 -16.214 1.00 57.22 99 GLY A CA 1
ATOM 734 C C . GLY A 1 99 ? 12.507 -3.306 -16.590 1.00 57.22 99 GLY A C 1
ATOM 735 O O . GLY A 1 99 ? 12.299 -3.613 -17.758 1.00 57.22 99 GLY A O 1
ATOM 736 N N . PHE A 1 100 ? 11.862 -3.898 -15.589 1.00 55.03 100 PHE A N 1
ATOM 737 C CA . PHE A 1 100 ? 10.900 -4.988 -15.716 1.00 55.03 100 PHE A CA 1
ATOM 738 C C . PHE A 1 100 ? 9.497 -4.468 -16.064 1.00 55.03 100 PHE A C 1
ATOM 740 O O . PHE A 1 100 ? 8.499 -4.966 -15.546 1.00 55.03 100 PHE A O 1
ATOM 747 N N . CYS A 1 101 ? 9.395 -3.460 -16.938 1.00 66.00 101 CYS A N 1
ATOM 748 C CA . CYS A 1 101 ? 8.094 -2.955 -17.391 1.00 66.00 101 CYS A CA 1
ATOM 749 C C . CYS A 1 101 ? 7.307 -4.000 -18.193 1.00 66.00 101 CYS A C 1
ATOM 751 O O . CYS A 1 101 ? 6.091 -3.885 -18.306 1.00 66.00 101 CYS A O 1
ATOM 753 N N . GLU A 1 102 ? 7.978 -5.031 -18.711 1.00 58.47 102 GLU A N 1
ATOM 754 C CA . GLU A 1 102 ? 7.363 -5.984 -19.631 1.00 58.47 102 GLU A CA 1
ATOM 755 C C . GLU A 1 102 ? 7.848 -7.425 -19.439 1.00 58.47 102 GLU A C 1
ATOM 757 O O . GLU A 1 102 ? 7.679 -8.252 -20.330 1.00 58.47 102 GLU A O 1
ATOM 762 N N . THR A 1 103 ? 8.451 -7.777 -18.293 1.00 58.78 103 THR A N 1
ATOM 763 C CA . THR A 1 103 ? 8.737 -9.200 -18.057 1.00 58.78 103 THR A CA 1
ATOM 764 C C . THR A 1 103 ? 7.425 -9.949 -17.880 1.00 58.78 103 THR A C 1
ATOM 766 O O . THR A 1 103 ? 6.716 -9.677 -16.902 1.00 58.78 103 THR A O 1
ATOM 769 N N . PRO A 1 104 ? 7.090 -10.892 -18.778 1.00 60.19 104 PRO A N 1
ATOM 770 C CA . PRO A 1 104 ? 5.837 -11.617 -18.710 1.00 60.19 104 PRO A CA 1
ATOM 771 C C . PRO A 1 104 ? 5.904 -12.561 -17.514 1.00 60.19 104 PRO A C 1
ATOM 773 O O . PRO A 1 104 ? 6.490 -13.641 -17.581 1.00 60.19 104 PRO A O 1
ATOM 776 N N . TYR A 1 105 ? 5.325 -12.152 -16.389 1.00 68.81 105 TYR A N 1
ATOM 777 C CA . TYR A 1 105 ? 5.012 -13.102 -15.334 1.00 68.81 105 TYR A CA 1
ATOM 778 C C . TYR A 1 105 ? 3.805 -13.920 -15.788 1.00 68.81 105 TYR A C 1
ATOM 780 O O . TYR A 1 105 ? 2.834 -13.328 -16.271 1.00 68.81 105 TYR A O 1
ATOM 788 N N . PRO A 1 106 ? 3.834 -15.258 -15.649 1.00 74.38 106 PRO A N 1
ATOM 789 C CA . PRO A 1 106 ? 2.680 -16.075 -15.980 1.00 74.38 106 PRO A CA 1
ATOM 790 C C . PRO A 1 106 ? 1.484 -15.566 -15.162 1.00 74.38 106 PRO A C 1
ATOM 792 O O . PRO A 1 106 ? 1.570 -15.515 -13.930 1.00 74.38 106 PRO A O 1
ATOM 795 N N . PRO A 1 107 ? 0.397 -15.120 -15.816 1.00 78.94 107 PRO A N 1
ATOM 796 C CA . PRO A 1 107 ? -0.723 -14.517 -15.119 1.00 78.94 107 PRO A CA 1
ATOM 797 C C . PRO A 1 107 ? -1.367 -15.557 -14.210 1.00 78.94 107 PRO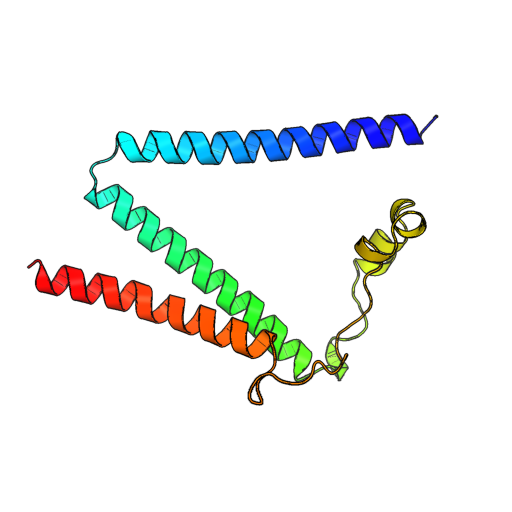 A C 1
ATOM 799 O O . PRO A 1 107 ? -1.734 -16.654 -14.638 1.00 78.94 107 PRO A O 1
ATOM 802 N N . VAL A 1 108 ? -1.527 -15.205 -12.940 1.00 79.38 108 VAL A N 1
ATOM 803 C CA . VAL A 1 108 ? -2.197 -16.070 -11.974 1.00 79.38 108 VAL A CA 1
ATOM 804 C C . VAL A 1 108 ? -3.696 -15.915 -12.207 1.00 79.38 108 VAL A C 1
ATOM 806 O O . VAL A 1 108 ? -4.245 -14.828 -12.021 1.00 79.38 108 VAL A O 1
ATOM 809 N N . LEU A 1 109 ? -4.354 -16.991 -12.655 1.00 82.12 109 LEU A N 1
ATOM 810 C CA . LEU A 1 109 ? -5.787 -17.010 -13.002 1.00 82.12 109 LEU A CA 1
ATOM 811 C C . LEU A 1 109 ? -6.177 -15.998 -14.104 1.00 82.12 109 LEU A C 1
ATOM 813 O O . LEU A 1 109 ?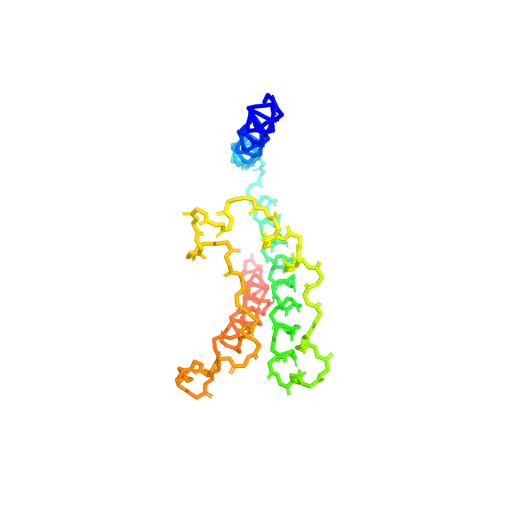 -7.311 -15.530 -14.145 1.00 82.12 109 LEU A O 1
ATOM 817 N N . GLY A 1 110 ? -5.244 -15.652 -14.998 1.00 83.25 110 GLY A N 1
ATOM 818 C CA . GLY A 1 110 ? -5.490 -14.714 -16.103 1.00 83.25 110 GLY A CA 1
ATOM 819 C C . GLY A 1 110 ? -5.377 -13.226 -15.741 1.00 83.25 110 GLY A C 1
ATOM 820 O O . GLY A 1 110 ? -5.541 -12.393 -16.626 1.00 83.25 110 GLY A O 1
ATOM 821 N N . LEU A 1 111 ? -5.056 -12.884 -14.485 1.00 83.50 111 LEU A N 1
ATOM 822 C CA . LEU A 1 111 ? -4.767 -11.514 -14.041 1.00 83.50 111 LEU A CA 1
ATOM 823 C C . LEU A 1 111 ? -3.278 -11.347 -13.693 1.00 83.50 111 LEU A C 1
ATOM 825 O O . LEU A 1 111 ? -2.626 -12.277 -13.206 1.00 83.50 111 LEU A O 1
ATOM 829 N N . SER A 1 112 ? -2.737 -10.144 -13.905 1.00 86.50 112 SER A N 1
ATOM 830 C CA . SER A 1 112 ? -1.379 -9.801 -13.468 1.00 86.50 112 SER A CA 1
ATOM 831 C C . SER A 1 112 ? -1.315 -9.579 -11.951 1.00 86.50 112 SER A C 1
ATOM 833 O O . SER A 1 112 ? -2.309 -9.236 -11.306 1.00 86.50 112 SER A O 1
ATOM 835 N N . LEU A 1 113 ? -0.128 -9.732 -11.358 1.00 84.81 113 LEU A N 1
ATOM 836 C CA . LEU A 1 113 ? 0.094 -9.462 -9.928 1.00 84.81 113 LEU A CA 1
ATOM 837 C C . LEU A 1 113 ? -0.307 -8.029 -9.532 1.00 84.81 113 LEU A C 1
ATOM 839 O O . LEU A 1 113 ? -0.861 -7.815 -8.455 1.00 84.81 113 LEU A O 1
ATOM 843 N N . ALA A 1 114 ? -0.089 -7.053 -10.417 1.00 84.62 114 ALA A N 1
ATOM 844 C CA . ALA A 1 114 ? -0.492 -5.668 -10.176 1.00 84.62 114 ALA A CA 1
ATOM 845 C C . ALA A 1 114 ? -2.015 -5.490 -10.189 1.00 84.62 114 ALA A C 1
ATOM 847 O O . ALA A 1 114 ? -2.556 -4.744 -9.375 1.00 84.62 114 ALA A O 1
ATOM 848 N N . GLN A 1 115 ? -2.717 -6.205 -11.071 1.00 88.69 115 GLN A N 1
ATOM 849 C CA . GLN A 1 115 ? -4.179 -6.209 -11.093 1.00 88.69 115 GLN A CA 1
ATOM 850 C C . GLN A 1 115 ? -4.754 -6.867 -9.831 1.00 88.69 115 GLN A C 1
ATOM 852 O O . GLN A 1 115 ? -5.706 -6.347 -9.256 1.00 88.69 115 GLN A O 1
ATOM 857 N N . TRP A 1 116 ? -4.144 -7.949 -9.338 1.00 92.19 116 TRP A N 1
ATOM 858 C CA . TRP A 1 116 ? -4.521 -8.554 -8.055 1.00 92.19 116 TRP A CA 1
ATOM 859 C C . TRP A 1 116 ? -4.332 -7.598 -6.872 1.00 92.19 116 TRP A C 1
ATOM 861 O O . TRP A 1 116 ? -5.218 -7.488 -6.022 1.00 92.19 116 TRP A O 1
ATOM 871 N N . ALA A 1 117 ? -3.220 -6.858 -6.843 1.00 90.94 117 ALA A N 1
ATOM 872 C CA . ALA A 1 117 ? -2.999 -5.821 -5.839 1.00 90.94 117 ALA A CA 1
ATOM 873 C C . ALA A 1 117 ? -4.068 -4.716 -5.918 1.00 90.94 117 ALA A C 1
ATOM 875 O O . ALA A 1 117 ? -4.609 -4.309 -4.889 1.00 90.94 117 ALA A O 1
ATOM 876 N N . LEU A 1 118 ? -4.432 -4.278 -7.130 1.00 92.50 118 LEU A N 1
ATOM 877 C CA . LEU A 1 118 ? -5.499 -3.298 -7.342 1.00 92.50 118 LEU A CA 1
ATOM 878 C C . LEU A 1 118 ? -6.837 -3.794 -6.777 1.00 92.50 118 LEU A C 1
ATOM 880 O O . LEU A 1 118 ? -7.495 -3.067 -6.034 1.00 92.50 118 LEU A O 1
ATOM 884 N N . VAL A 1 119 ? -7.213 -5.043 -7.069 1.00 94.31 119 VAL A N 1
ATOM 885 C CA . VAL A 1 119 ? -8.441 -5.660 -6.544 1.00 94.31 119 VAL A CA 1
ATOM 886 C C . VAL A 1 119 ? -8.439 -5.675 -5.013 1.00 94.31 119 VAL A C 1
ATOM 888 O O . VAL A 1 119 ? -9.434 -5.289 -4.400 1.00 94.31 119 VAL A O 1
ATOM 891 N N . ALA A 1 120 ? -7.325 -6.054 -4.380 1.00 93.62 120 ALA A N 1
ATOM 892 C CA . ALA A 1 120 ? -7.214 -6.078 -2.922 1.00 93.62 120 ALA A CA 1
ATOM 893 C C . ALA A 1 120 ? -7.393 -4.682 -2.291 1.00 93.62 120 ALA A C 1
ATOM 895 O O . ALA A 1 120 ? -8.118 -4.539 -1.300 1.00 93.62 120 ALA A O 1
ATOM 896 N N . PHE A 1 121 ? -6.795 -3.636 -2.875 1.00 94.69 121 PHE A N 1
ATOM 897 C CA . PHE A 1 121 ? -6.967 -2.266 -2.380 1.00 94.69 121 PHE A CA 1
ATOM 898 C C . PHE A 1 121 ? -8.388 -1.739 -2.597 1.00 94.69 121 PHE A C 1
ATOM 900 O O . PHE A 1 121 ? -8.952 -1.155 -1.673 1.00 94.69 121 PHE A O 1
ATOM 907 N N . VAL A 1 122 ? -9.011 -2.009 -3.752 1.00 95.62 122 VAL A N 1
ATOM 908 C CA . VAL A 1 122 ? -10.425 -1.667 -3.998 1.00 95.62 1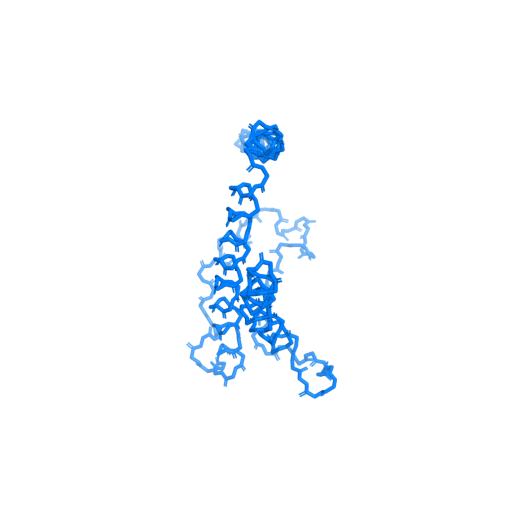22 VAL A CA 1
ATOM 909 C C . VAL A 1 122 ? -11.331 -2.335 -2.963 1.00 95.62 122 VAL A C 1
ATOM 911 O O . VAL A 1 122 ? -12.164 -1.669 -2.347 1.00 95.62 122 VAL A O 1
ATOM 914 N N . LEU A 1 123 ? -11.144 -3.637 -2.722 1.00 94.75 123 LEU A N 1
ATOM 915 C CA . LEU A 1 123 ? -11.913 -4.369 -1.717 1.00 94.75 123 LEU A CA 1
ATOM 916 C C . LEU A 1 123 ? -11.714 -3.777 -0.323 1.00 94.75 123 LEU A C 1
ATOM 918 O O . LEU A 1 123 ? -12.686 -3.610 0.402 1.00 94.75 123 LEU A O 1
ATOM 922 N N . THR A 1 124 ? -10.490 -3.402 0.043 1.00 92.19 124 THR A N 1
ATOM 923 C CA . THR A 1 124 ? -10.208 -2.803 1.355 1.00 92.19 124 THR A CA 1
ATOM 924 C C . THR A 1 124 ? -10.886 -1.437 1.509 1.00 92.19 124 THR A C 1
ATOM 926 O O . THR A 1 124 ? -11.532 -1.190 2.527 1.00 92.19 124 THR A O 1
ATOM 929 N N . VAL A 1 125 ? -10.823 -0.580 0.482 1.00 94.50 125 VAL A N 1
ATOM 930 C CA . VAL A 1 125 ? -11.480 0.741 0.462 1.00 94.50 125 VAL A CA 1
ATOM 931 C C . VAL A 1 125 ? -13.001 0.629 0.594 1.00 94.50 125 VAL A C 1
ATOM 933 O O . VAL A 1 125 ? -13.618 1.526 1.155 1.00 94.50 125 VAL A O 1
ATOM 936 N N . VAL A 1 126 ? -13.620 -0.458 0.124 1.00 93.75 126 VAL A N 1
ATOM 937 C CA . VAL A 1 126 ? -15.081 -0.635 0.176 1.00 93.75 126 VAL A CA 1
ATOM 938 C C . VAL A 1 126 ? -15.532 -1.427 1.405 1.00 93.75 126 VAL A C 1
ATOM 940 O O . VAL A 1 126 ? -16.434 -0.996 2.125 1.00 93.75 126 VAL A O 1
ATOM 943 N N . LEU A 1 127 ? -14.922 -2.584 1.671 1.00 93.25 127 LEU A N 1
ATOM 944 C CA . LEU A 1 127 ? -15.357 -3.514 2.715 1.00 93.25 127 LEU A CA 1
ATOM 945 C C . LEU A 1 127 ? -15.106 -2.973 4.121 1.00 93.25 127 LEU A C 1
ATOM 947 O O . LEU A 1 127 ? -15.935 -3.205 5.000 1.00 93.25 127 LEU A O 1
ATOM 951 N N . VAL A 1 128 ? -14.009 -2.239 4.340 1.00 91.00 128 VAL A N 1
ATOM 952 C CA . VAL A 1 128 ? -13.696 -1.680 5.662 1.00 91.00 128 VAL A CA 1
ATOM 953 C C . VAL A 1 128 ? -14.741 -0.626 6.063 1.00 91.00 128 VAL A C 1
ATOM 955 O O . VAL A 1 128 ? -15.423 -0.852 7.066 1.00 91.00 128 VAL A O 1
ATOM 958 N N . PRO A 1 129 ? -15.004 0.449 5.286 1.00 89.25 129 PRO A N 1
ATOM 959 C CA . PRO A 1 129 ? -16.071 1.394 5.621 1.00 89.25 129 PRO A CA 1
ATOM 960 C C . PRO A 1 129 ? -17.458 0.753 5.655 1.00 89.25 129 PRO A C 1
ATOM 962 O O . PRO A 1 129 ? -18.240 1.049 6.556 1.00 89.25 129 PRO A O 1
ATOM 965 N N . ALA A 1 130 ? -17.776 -0.147 4.717 1.00 90.62 130 ALA A N 1
ATOM 966 C CA . ALA A 1 130 ? -19.078 -0.811 4.691 1.00 90.62 130 ALA A CA 1
ATOM 967 C C . ALA A 1 130 ? -19.308 -1.676 5.942 1.00 90.62 130 ALA A C 1
ATOM 969 O O . ALA A 1 130 ? -20.394 -1.643 6.525 1.00 90.62 130 ALA A O 1
ATOM 970 N N . GLY A 1 131 ? -18.286 -2.412 6.390 1.00 87.88 131 GLY A N 1
ATOM 971 C CA . GLY A 1 131 ? -18.318 -3.183 7.631 1.00 87.88 131 GLY A CA 1
ATOM 972 C C . GLY A 1 131 ? -18.537 -2.294 8.854 1.00 87.88 131 GLY A C 1
ATOM 973 O O . GLY A 1 131 ? -19.382 -2.605 9.695 1.00 87.88 131 GLY A O 1
ATOM 974 N N . ILE A 1 132 ? -17.857 -1.146 8.908 1.00 86.94 132 ILE A N 1
ATOM 975 C CA . ILE A 1 132 ? -17.991 -0.167 9.994 1.00 86.94 132 ILE A CA 1
ATOM 976 C C . ILE A 1 132 ? -19.400 0.428 10.021 1.00 86.94 132 ILE A C 1
ATOM 978 O O . ILE A 1 132 ? -20.055 0.404 11.064 1.00 86.94 132 ILE A O 1
ATOM 982 N N . ILE A 1 133 ? -19.899 0.920 8.882 1.00 88.00 133 ILE A N 1
ATOM 983 C CA . ILE A 1 133 ? -21.242 1.506 8.771 1.00 88.00 133 ILE A CA 1
ATOM 984 C C . ILE A 1 133 ? -22.291 0.474 9.193 1.00 88.00 133 ILE A C 1
ATOM 986 O O . ILE A 1 133 ? -23.142 0.767 10.033 1.00 88.00 133 ILE A O 1
ATOM 990 N N . ARG A 1 134 ? -22.187 -0.763 8.690 1.00 90.50 134 ARG A N 1
ATOM 991 C CA . ARG A 1 134 ? -23.114 -1.847 9.033 1.00 90.50 134 ARG A CA 1
ATOM 992 C C . ARG A 1 134 ? -23.069 -2.203 10.520 1.00 90.50 134 ARG A C 1
ATOM 994 O O . ARG A 1 134 ? -24.118 -2.453 11.112 1.00 90.50 134 ARG A O 1
ATOM 1001 N N . ASN A 1 135 ? -21.884 -2.212 11.129 1.00 85.56 135 ASN A N 1
ATOM 1002 C CA . ASN A 1 135 ? -21.727 -2.476 12.557 1.00 85.56 135 ASN A CA 1
ATOM 1003 C C . ASN A 1 135 ? -22.331 -1.350 13.411 1.00 85.56 135 ASN A C 1
ATOM 1005 O O . ASN A 1 135 ? -23.063 -1.615 14.361 1.00 85.56 135 ASN A O 1
ATOM 1009 N N . ARG A 1 136 ? -22.102 -0.085 13.033 1.00 83.00 136 ARG A N 1
ATOM 1010 C CA . ARG A 1 136 ? -22.677 1.067 13.742 1.00 83.00 136 ARG A CA 1
ATOM 1011 C C . ARG A 1 136 ? -24.195 1.160 13.590 1.00 83.00 136 ARG A C 1
ATOM 1013 O O . ARG A 1 136 ? -24.846 1.605 14.528 1.00 83.00 136 ARG A O 1
ATOM 1020 N N . MET A 1 137 ? -24.760 0.716 12.464 1.00 84.31 137 MET A N 1
ATOM 1021 C CA . MET A 1 137 ? -26.214 0.610 12.287 1.00 8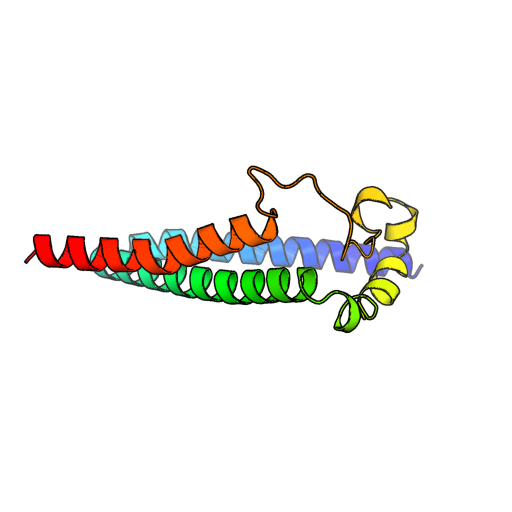4.31 137 MET A CA 1
ATOM 1022 C C . MET A 1 137 ? -26.840 -0.468 13.175 1.00 84.31 137 MET A C 1
ATOM 1024 O O . MET A 1 137 ? -27.922 -0.245 13.693 1.00 84.31 137 MET A O 1
ATOM 1028 N N . LYS A 1 138 ? -26.175 -1.615 13.373 1.00 83.00 138 LYS A N 1
ATOM 1029 C CA . LYS A 1 138 ? -26.656 -2.672 14.284 1.00 83.00 138 LYS A CA 1
ATOM 1030 C C . LYS A 1 138 ? -26.553 -2.304 15.766 1.00 83.00 138 LYS A C 1
ATOM 1032 O O . LYS A 1 138 ? -27.240 -2.904 16.580 1.00 83.00 138 LYS A O 1
ATOM 1037 N N . ALA A 1 139 ? -25.643 -1.396 16.113 1.00 73.12 139 ALA A N 1
ATOM 1038 C CA . ALA A 1 139 ? -25.404 -0.961 17.487 1.00 73.12 139 ALA A CA 1
ATOM 1039 C C . ALA A 1 139 ? -26.287 0.226 17.927 1.00 73.12 139 ALA A C 1
ATOM 1041 O O . ALA A 1 139 ? -26.144 0.684 19.061 1.00 73.12 139 ALA A O 1
ATOM 1042 N N . ARG A 1 140 ? -27.134 0.751 17.031 1.00 57.03 140 ARG A N 1
ATOM 1043 C CA . ARG A 1 140 ? -28.198 1.720 17.328 1.00 57.03 140 ARG A CA 1
ATOM 1044 C C . ARG A 1 140 ? -29.525 0.992 17.463 1.00 57.03 140 ARG A C 1
ATOM 1046 O O . ARG A 1 140 ? -30.320 1.450 18.306 1.00 57.03 140 ARG A O 1
#

Foldseek 3Di:
DVVVVVVVVVVVVVVVVVVVVVCCVVVLVVVCVPDDVVVNVVVVLVVQLVVLVVLLVVLVVLVVCLVVVVPPQDCPVCQVVQCPDPVCVVCVVVRRDDSVSDDDDPADVPHRPSVVSNVVSVCSNPVSVVVVVVVVVVVD